Protein AF-G4D5T5-F1 (afdb_monomer_lite)

InterPro domains:
  IPR003849 Preprotein translocase YajC [PF02699] (1-48)
  IPR003849 Preprotein translocase YajC [SM01323] (1-51)

Structure (mmCIF, N/CA/C/O backbone):
data_AF-G4D5T5-F1
#
_entry.id   AF-G4D5T5-F1
#
loop_
_atom_site.group_PDB
_atom_site.id
_atom_site.type_symbol
_atom_site.label_atom_id
_atom_site.label_alt_id
_atom_site.label_comp_id
_atom_site.label_asym_id
_atom_site.label_entity_id
_atom_site.label_seq_id
_atom_site.pdbx_PDB_ins_code
_atom_site.Cartn_x
_atom_site.Cartn_y
_atom_site.Cartn_z
_atom_site.occupancy
_atom_site.B_iso_or_equiv
_atom_site.auth_seq_id
_atom_site.auth_comp_id
_atom_site.auth_asym_id
_atom_site.auth_atom_id
_atom_site.pdbx_PDB_model_num
ATOM 1 N N . MET A 1 1 ? 9.590 -4.063 -13.919 1.00 47.47 1 MET A N 1
ATOM 2 C CA . MET A 1 1 ? 9.586 -3.905 -12.444 1.00 47.47 1 MET A CA 1
ATOM 3 C C . MET A 1 1 ? 8.279 -3.262 -11.932 1.00 47.47 1 MET A C 1
ATOM 5 O O . MET A 1 1 ? 8.320 -2.433 -11.040 1.00 47.47 1 MET A O 1
ATOM 9 N N . ARG A 1 2 ? 7.104 -3.632 -12.481 1.00 47.88 2 ARG A N 1
ATOM 10 C CA . ARG A 1 2 ? 5.781 -3.028 -12.169 1.00 47.88 2 ARG A CA 1
ATOM 11 C C . ARG A 1 2 ? 4.693 -4.059 -11.789 1.00 47.88 2 ARG A C 1
ATOM 13 O O . ARG A 1 2 ? 3.519 -3.730 -11.823 1.00 47.88 2 ARG A O 1
ATOM 20 N N . ASN A 1 3 ? 5.062 -5.308 -11.472 1.00 45.56 3 ASN A N 1
ATOM 21 C CA . ASN A 1 3 ? 4.119 -6.442 -11.550 1.00 45.56 3 ASN A CA 1
ATOM 22 C C . ASN A 1 3 ? 3.975 -7.328 -10.303 1.00 45.56 3 ASN A C 1
ATOM 24 O O . ASN A 1 3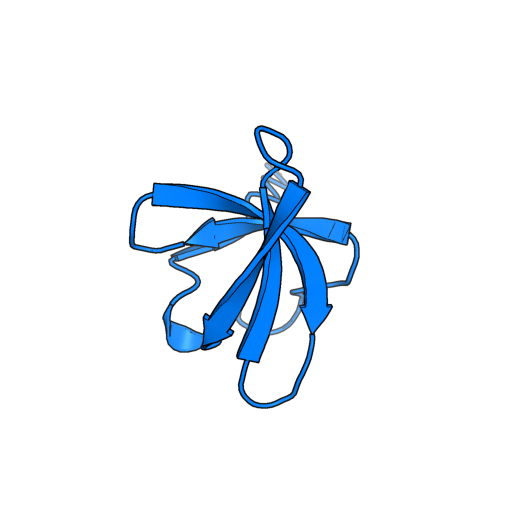 ? 3.383 -8.395 -10.399 1.00 45.56 3 ASN A O 1
ATOM 28 N N . ASN A 1 4 ? 4.496 -6.933 -9.143 1.00 54.09 4 ASN A N 1
ATOM 29 C CA . ASN A 1 4 ? 4.339 -7.732 -7.922 1.00 54.09 4 ASN A CA 1
ATOM 30 C C . ASN A 1 4 ? 3.976 -6.849 -6.729 1.00 54.09 4 ASN A C 1
ATOM 32 O O . ASN A 1 4 ? 4.640 -6.900 -5.710 1.00 54.09 4 ASN A O 1
ATOM 36 N N . ILE A 1 5 ? 2.939 -6.021 -6.861 1.00 65.69 5 ILE A N 1
ATOM 37 C CA . ILE A 1 5 ? 2.221 -5.592 -5.658 1.00 65.69 5 ILE A CA 1
ATOM 38 C C . ILE A 1 5 ? 1.267 -6.735 -5.342 1.00 65.69 5 ILE A C 1
ATOM 40 O O . ILE A 1 5 ? 0.296 -6.946 -6.074 1.00 65.69 5 ILE A O 1
ATOM 44 N N . LYS A 1 6 ? 1.577 -7.509 -4.307 1.00 65.75 6 LYS A N 1
ATOM 45 C CA . LYS A 1 6 ? 0.700 -8.561 -3.802 1.00 65.75 6 LYS A CA 1
ATOM 46 C C . LYS A 1 6 ? 0.012 -8.105 -2.525 1.00 65.75 6 LYS A C 1
ATOM 48 O O . LYS A 1 6 ? 0.471 -7.221 -1.806 1.00 65.75 6 LYS A O 1
ATOM 53 N N . ILE A 1 7 ? -1.132 -8.727 -2.259 1.00 74.25 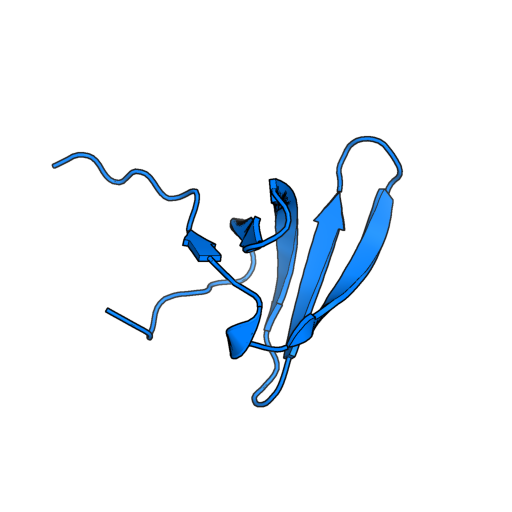7 ILE A N 1
ATOM 54 C CA . ILE A 1 7 ? -1.835 -8.570 -0.988 1.00 74.25 7 ILE A CA 1
ATOM 55 C C . ILE A 1 7 ? -0.889 -9.047 0.118 1.00 74.25 7 ILE A C 1
ATOM 57 O O . ILE A 1 7 ? -0.383 -10.167 0.053 1.00 74.25 7 ILE A O 1
ATOM 61 N N . GLY A 1 8 ? -0.641 -8.188 1.102 1.00 73.38 8 GLY A N 1
ATOM 62 C CA . GLY A 1 8 ? 0.299 -8.430 2.191 1.00 73.38 8 GLY A CA 1
ATOM 63 C C . GLY A 1 8 ? 1.658 -7.745 2.041 1.00 73.38 8 GLY A C 1
ATOM 64 O O . GLY A 1 8 ? 2.390 -7.718 3.030 1.00 73.38 8 GLY A O 1
ATOM 65 N N . ASP A 1 9 ? 1.983 -7.148 0.892 1.00 76.31 9 ASP A N 1
ATOM 66 C CA . ASP A 1 9 ? 3.233 -6.398 0.733 1.00 76.31 9 ASP A CA 1
ATOM 67 C C . ASP A 1 9 ? 3.185 -5.059 1.466 1.00 76.31 9 ASP A C 1
ATOM 69 O O . ASP A 1 9 ? 2.150 -4.395 1.528 1.00 76.31 9 ASP A O 1
ATOM 73 N N . ASP A 1 10 ? 4.326 -4.644 2.002 1.00 79.44 10 ASP A N 1
ATOM 74 C CA . ASP A 1 10 ? 4.501 -3.314 2.566 1.00 79.44 10 ASP A CA 1
ATOM 75 C C . ASP A 1 10 ? 4.934 -2.348 1.454 1.00 79.44 10 ASP A C 1
ATOM 77 O O . ASP A 1 10 ? 5.840 -2.632 0.665 1.00 79.44 10 ASP A O 1
ATOM 81 N N . VAL A 1 11 ? 4.257 -1.208 1.355 1.00 78.62 11 VAL A N 1
ATOM 82 C CA . VAL A 1 11 ? 4.474 -0.212 0.302 1.00 78.62 11 VAL A CA 1
ATOM 83 C C . VAL A 1 11 ? 4.732 1.159 0.887 1.00 78.62 11 VAL A C 1
ATOM 85 O O . VAL A 1 11 ? 4.174 1.532 1.917 1.00 78.62 11 VAL A O 1
ATOM 88 N N . ILE A 1 12 ? 5.574 1.911 0.190 1.00 78.94 12 ILE A N 1
ATOM 89 C CA . ILE A 1 12 ? 5.917 3.293 0.486 1.00 78.94 12 ILE A CA 1
ATOM 90 C C . ILE A 1 12 ? 5.365 4.139 -0.651 1.00 78.94 12 ILE A C 1
ATOM 92 O O . ILE A 1 12 ? 5.701 3.963 -1.826 1.00 78.94 12 ILE A O 1
ATOM 96 N N . THR A 1 13 ? 4.484 5.061 -0.312 1.00 79.81 13 THR A N 1
ATOM 97 C CA . THR A 1 13 ? 3.929 6.005 -1.276 1.00 79.81 13 THR A CA 1
ATOM 98 C C . THR A 1 13 ? 4.939 7.111 -1.548 1.00 79.81 13 THR A C 1
ATOM 100 O O . THR A 1 13 ? 5.846 7.354 -0.752 1.00 79.81 13 THR A O 1
ATOM 103 N N . ILE A 1 14 ? 4.784 7.827 -2.662 1.00 79.38 14 ILE A N 1
ATOM 104 C CA . ILE A 1 14 ? 5.681 8.948 -3.006 1.00 79.38 14 ILE A CA 1
ATOM 105 C C . ILE A 1 14 ? 5.630 10.051 -1.924 1.00 79.38 14 ILE A C 1
ATOM 107 O O . ILE A 1 14 ? 6.598 10.773 -1.718 1.00 79.38 14 ILE A O 1
ATOM 111 N N . GLY A 1 15 ? 4.523 10.137 -1.179 1.00 68.81 15 GLY A N 1
ATOM 112 C CA . GLY A 1 15 ? 4.359 11.041 -0.037 1.00 68.81 15 GLY A CA 1
ATOM 113 C C . GLY A 1 15 ? 4.987 10.557 1.276 1.00 68.81 15 GLY A C 1
ATOM 114 O O . GLY A 1 15 ? 4.741 11.173 2.307 1.00 68.81 15 GLY A O 1
ATOM 115 N N . GLY A 1 16 ? 5.746 9.455 1.276 1.00 74.44 16 GLY A N 1
ATOM 116 C CA . GLY A 1 16 ? 6.398 8.915 2.476 1.00 74.44 16 GLY A CA 1
ATOM 117 C C . GLY A 1 16 ? 5.470 8.142 3.419 1.00 74.44 16 GLY A C 1
ATOM 118 O O . GLY A 1 16 ? 5.866 7.814 4.535 1.00 74.44 16 GLY A O 1
ATOM 119 N N . ILE A 1 17 ? 4.243 7.828 2.993 1.00 78.50 17 ILE A N 1
ATOM 120 C CA . ILE A 1 17 ? 3.307 7.020 3.783 1.00 78.50 17 ILE A CA 1
ATOM 121 C C . ILE A 1 17 ? 3.681 5.551 3.593 1.00 78.50 17 ILE A C 1
ATOM 123 O O . ILE A 1 17 ? 3.734 5.075 2.459 1.00 78.50 17 ILE A O 1
ATOM 127 N N . MET A 1 18 ? 3.920 4.837 4.692 1.00 77.50 18 MET A N 1
ATOM 128 C CA . MET A 1 18 ? 4.182 3.397 4.675 1.00 77.50 18 MET A CA 1
ATOM 129 C C . MET A 1 18 ? 2.970 2.631 5.183 1.00 77.50 18 MET A C 1
ATOM 131 O O . MET A 1 18 ? 2.421 2.976 6.227 1.00 77.50 18 MET A O 1
ATOM 135 N N . GLY A 1 19 ? 2.569 1.580 4.482 1.00 81.31 19 GLY A N 1
ATOM 136 C CA . GLY A 1 19 ? 1.459 0.737 4.912 1.00 81.31 19 GLY A CA 1
ATOM 137 C C . GLY A 1 19 ? 1.450 -0.615 4.221 1.00 81.31 19 GLY A C 1
ATOM 138 O O . GLY A 1 19 ? 2.128 -0.816 3.214 1.00 81.31 19 GLY A O 1
ATOM 139 N N . LYS A 1 20 ? 0.651 -1.535 4.758 1.00 8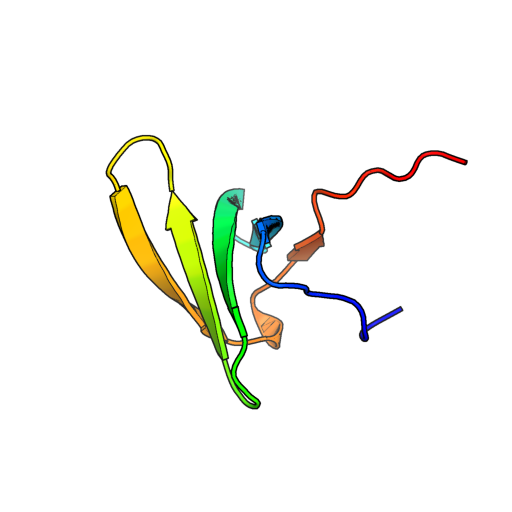3.69 20 LYS A N 1
ATOM 140 C CA . LYS A 1 20 ? 0.480 -2.878 4.207 1.00 83.69 20 LYS A CA 1
ATOM 141 C C . LYS A 1 20 ? -0.655 -2.896 3.195 1.00 83.69 20 LYS A C 1
ATOM 143 O O . LYS A 1 20 ? -1.741 -2.393 3.463 1.00 83.69 20 LYS A O 1
ATOM 148 N N . VAL A 1 21 ? -0.434 -3.508 2.042 1.00 83.38 21 VAL A N 1
ATOM 149 C CA . VAL A 1 21 ? -1.443 -3.662 0.994 1.00 83.38 21 VAL A CA 1
ATOM 150 C C . VAL A 1 21 ? -2.487 -4.679 1.437 1.00 83.38 21 VAL A C 1
ATOM 152 O O . VAL A 1 21 ? -2.184 -5.857 1.625 1.00 83.38 21 VAL A O 1
ATOM 155 N N . LEU A 1 22 ? -3.733 -4.231 1.555 1.00 83.25 22 LEU A N 1
ATOM 156 C CA . LEU A 1 22 ? -4.881 -5.083 1.852 1.00 83.25 22 LEU A CA 1
ATOM 157 C C . LEU A 1 22 ? -5.548 -5.593 0.570 1.00 83.25 22 LEU A C 1
ATOM 159 O O . LEU A 1 22 ? -6.010 -6.729 0.511 1.00 83.25 22 LEU A O 1
ATOM 163 N N . LEU A 1 23 ? -5.612 -4.742 -0.456 1.00 80.50 23 LEU A N 1
ATOM 164 C CA . LEU A 1 23 ? -6.312 -5.010 -1.709 1.00 80.50 23 LEU A CA 1
ATOM 165 C C . LEU A 1 23 ? -5.580 -4.359 -2.879 1.00 80.50 23 LEU A C 1
ATOM 167 O O . LEU A 1 23 ? -5.120 -3.224 -2.794 1.00 80.50 23 LEU A O 1
ATOM 171 N N . VAL A 1 24 ? -5.536 -5.071 -4.000 1.00 80.25 24 VAL A N 1
ATOM 172 C CA . VAL A 1 24 ? -4.996 -4.571 -5.265 1.00 80.25 24 VAL A CA 1
ATOM 173 C C . VAL A 1 24 ? -6.120 -4.620 -6.287 1.00 80.25 24 VAL A C 1
ATOM 175 O O . VAL A 1 24 ? -6.649 -5.691 -6.581 1.00 80.25 24 VAL A O 1
ATOM 178 N N . LYS A 1 25 ? -6.510 -3.456 -6.801 1.00 81.69 25 LYS A N 1
ATOM 179 C CA . LYS A 1 25 ? -7.425 -3.313 -7.935 1.00 81.69 25 LYS A CA 1
ATOM 180 C C . LYS A 1 25 ? -6.628 -2.917 -9.178 1.00 81.69 25 LYS A C 1
ATOM 182 O O . LYS A 1 25 ? -5.409 -2.731 -9.135 1.00 81.69 25 LYS A O 1
ATOM 187 N N . GLU A 1 26 ? -7.301 -2.851 -10.320 1.00 78.38 26 GLU A N 1
ATOM 188 C CA . GLU A 1 26 ? -6.655 -2.492 -11.583 1.00 78.38 26 GLU A CA 1
ATOM 189 C C . GLU A 1 26 ? -6.166 -1.040 -11.589 1.00 78.38 26 GLU A C 1
ATOM 191 O O . GLU A 1 26 ? -5.028 -0.803 -11.994 1.00 78.38 26 GLU A O 1
ATOM 196 N N . ASP A 1 27 ? -6.941 -0.122 -11.010 1.00 82.62 27 ASP A N 1
ATOM 197 C CA . ASP A 1 27 ? -6.628 1.313 -11.002 1.00 82.62 27 ASP A CA 1
ATOM 198 C C . ASP A 1 27 ? -5.931 1.787 -9.714 1.00 82.62 27 ASP A C 1
ATOM 200 O O . ASP A 1 27 ? -5.027 2.630 -9.743 1.00 82.62 27 ASP A O 1
ATOM 204 N N . TYR A 1 28 ? -6.306 1.214 -8.569 1.00 83.12 28 TYR A N 1
ATOM 205 C CA . TYR A 1 28 ? -5.842 1.641 -7.248 1.00 83.12 28 TYR A CA 1
ATOM 206 C C . TYR A 1 28 ? -5.509 0.459 -6.331 1.00 83.12 28 TYR A C 1
ATOM 208 O O . TYR A 1 28 ? -5.859 -0.692 -6.591 1.00 83.12 28 TYR A O 1
ATOM 216 N N . VAL A 1 29 ? -4.799 0.741 -5.247 1.00 83.19 29 VAL A N 1
ATOM 217 C CA . VAL A 1 29 ? -4.473 -0.197 -4.175 1.00 83.19 29 VAL A CA 1
ATOM 218 C C . VAL A 1 29 ? -5.010 0.348 -2.863 1.00 83.19 29 VAL A C 1
ATOM 220 O O . VAL A 1 29 ? -5.019 1.556 -2.647 1.00 83.19 29 VAL A O 1
ATOM 223 N N . VAL A 1 30 ? -5.445 -0.543 -1.983 1.00 85.44 30 VAL A N 1
ATOM 224 C CA . VAL A 1 30 ? -5.853 -0.189 -0.626 1.00 85.44 30 VAL A CA 1
ATOM 225 C C . VAL A 1 30 ? -4.716 -0.566 0.297 1.00 85.44 30 VAL A C 1
ATOM 227 O O . VAL A 1 30 ? -4.347 -1.742 0.376 1.00 85.44 30 VAL A O 1
ATOM 230 N N . ILE A 1 31 ? -4.171 0.425 0.990 1.00 85.56 31 ILE A N 1
ATOM 231 C CA . ILE A 1 31 ? -3.121 0.228 1.984 1.00 85.56 31 ILE A CA 1
ATOM 232 C C . ILE A 1 31 ? -3.670 0.517 3.375 1.00 85.56 31 ILE A C 1
ATOM 234 O O . ILE A 1 31 ? -4.527 1.380 3.550 1.00 85.56 31 ILE A O 1
ATOM 238 N N . GLU A 1 32 ? -3.173 -0.201 4.369 1.00 84.12 32 GLU A N 1
ATOM 239 C CA . GLU A 1 32 ? -3.490 0.015 5.771 1.00 84.12 32 GLU A CA 1
ATOM 240 C C . GLU A 1 32 ? -2.234 0.462 6.518 1.00 84.12 32 GLU A C 1
ATOM 242 O O . GLU A 1 32 ? -1.197 -0.205 6.500 1.00 84.12 32 GLU A O 1
ATOM 247 N N . THR A 1 33 ? -2.323 1.614 7.176 1.00 80.19 33 THR A N 1
ATOM 248 C CA . THR A 1 33 ? -1.284 2.128 8.072 1.00 80.19 33 THR A CA 1
ATOM 249 C C . THR A 1 33 ? -1.496 1.568 9.479 1.00 80.19 33 THR A C 1
ATOM 251 O O . THR A 1 33 ? -2.490 1.876 10.145 1.00 80.19 33 THR A O 1
ATOM 254 N N . SER A 1 34 ? -0.537 0.777 9.971 1.00 69.06 34 SER A N 1
ATOM 255 C CA . SER A 1 34 ? -0.620 0.093 11.274 1.00 69.06 34 SER A CA 1
ATOM 256 C C . SER A 1 34 ? -0.822 1.031 12.470 1.00 69.06 34 SER A C 1
ATOM 258 O O . SER A 1 34 ? -1.404 0.621 13.470 1.00 69.06 34 SER A O 1
ATOM 260 N N . SER A 1 35 ? -0.403 2.295 12.378 1.00 66.19 35 SER A N 1
ATOM 261 C CA . SER A 1 35 ? -0.540 3.259 13.479 1.00 66.19 35 SER A CA 1
ATOM 262 C C . SER A 1 35 ? -1.986 3.680 13.756 1.00 66.19 35 SER A C 1
ATOM 264 O O . SER A 1 35 ? -2.271 4.203 14.830 1.00 66.19 35 SER A O 1
ATOM 266 N N . THR A 1 36 ? -2.906 3.499 12.804 1.00 69.06 36 THR A N 1
ATOM 267 C CA . THR A 1 36 ? -4.277 4.031 12.936 1.00 69.06 36 THR A CA 1
ATOM 268 C C . THR A 1 36 ? -5.349 3.109 12.345 1.00 69.06 36 THR A C 1
ATOM 270 O O . THR A 1 36 ? -6.528 3.438 12.408 1.00 69.06 36 THR A O 1
ATOM 273 N N . LYS A 1 37 ? -4.971 1.944 11.786 1.00 69.75 37 LYS A N 1
ATOM 274 C CA . LYS A 1 37 ? -5.868 1.051 11.015 1.00 69.75 37 LYS A CA 1
ATOM 275 C C . LYS A 1 37 ? -6.651 1.794 9.922 1.00 69.75 37 LYS A C 1
ATOM 277 O O . LYS A 1 37 ? -7.746 1.391 9.531 1.00 69.75 37 LYS A O 1
ATOM 282 N N . THR A 1 38 ? -6.105 2.910 9.446 1.00 75.88 38 THR A N 1
ATOM 283 C CA . THR A 1 38 ? -6.741 3.722 8.416 1.00 75.88 38 THR A CA 1
ATOM 284 C C . THR A 1 38 ? -6.477 3.069 7.074 1.00 75.88 38 THR A C 1
ATOM 286 O O . THR A 1 38 ? -5.329 2.796 6.722 1.00 75.88 38 THR A O 1
ATOM 289 N N . ARG A 1 39 ? -7.553 2.825 6.328 1.00 82.94 39 ARG A N 1
ATOM 290 C CA . ARG A 1 39 ? -7.498 2.327 4.956 1.00 82.94 39 ARG A CA 1
ATOM 291 C C . ARG A 1 39 ? -7.378 3.517 4.019 1.00 82.94 39 ARG A C 1
ATOM 293 O O . ARG A 1 39 ? -8.194 4.433 4.084 1.00 82.94 39 ARG A O 1
ATOM 300 N N . LEU A 1 40 ? -6.347 3.509 3.190 1.00 81.50 40 LEU A N 1
ATOM 301 C CA . LEU A 1 40 ? -6.050 4.557 2.226 1.00 81.50 40 LEU A CA 1
ATOM 302 C C . LEU A 1 40 ? -6.081 3.957 0.828 1.00 81.50 40 LEU A C 1
ATOM 304 O O . LEU A 1 40 ? -5.322 3.035 0.523 1.00 81.50 40 LEU A O 1
ATOM 308 N N . ASP A 1 41 ? -6.940 4.519 -0.013 1.00 84.31 41 ASP A N 1
ATOM 309 C CA . ASP A 1 41 ? -7.020 4.168 -1.422 1.00 84.31 41 ASP A CA 1
ATOM 310 C C . ASP A 1 41 ? -6.018 5.027 -2.187 1.00 84.31 41 ASP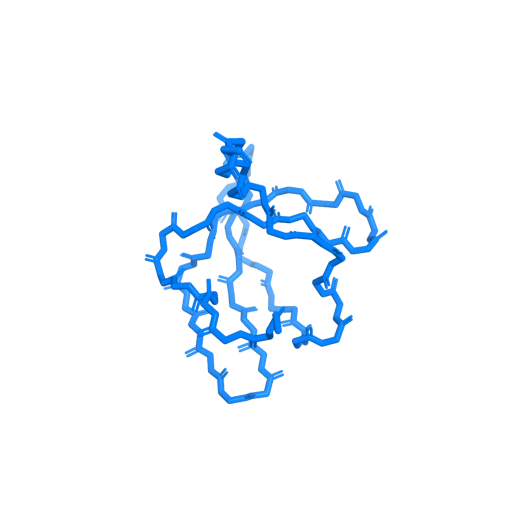 A C 1
ATOM 312 O O . ASP A 1 41 ? -6.111 6.256 -2.225 1.00 84.31 41 ASP A O 1
ATOM 316 N N . ILE A 1 42 ? -5.019 4.377 -2.772 1.00 80.50 42 ILE A N 1
ATOM 317 C CA . ILE A 1 42 ? -3.917 5.034 -3.464 1.00 80.50 42 ILE A CA 1
ATOM 318 C C . ILE A 1 42 ? -3.872 4.525 -4.887 1.00 80.50 42 ILE A C 1
ATOM 320 O O . ILE A 1 42 ? -3.820 3.327 -5.149 1.00 80.50 42 ILE A O 1
ATOM 324 N N . MET A 1 43 ? -3.884 5.452 -5.834 1.00 82.12 43 MET A N 1
ATOM 325 C CA . MET A 1 43 ? -3.724 5.116 -7.242 1.00 82.12 43 MET A CA 1
ATOM 326 C C . MET A 1 43 ? -2.381 4.421 -7.469 1.00 82.12 43 MET A C 1
ATOM 328 O O . MET A 1 43 ? -1.384 4.782 -6.845 1.00 82.12 43 MET A O 1
ATOM 332 N N . LYS A 1 44 ? -2.311 3.474 -8.408 1.00 74.75 44 LYS A N 1
ATOM 333 C CA . LYS A 1 44 ? -1.062 2.737 -8.683 1.00 74.75 44 LYS A CA 1
ATOM 334 C C . LYS A 1 44 ? 0.143 3.634 -8.986 1.00 74.75 44 LYS A C 1
ATOM 336 O O . LYS A 1 44 ? 1.271 3.247 -8.697 1.00 74.75 44 LYS A O 1
ATOM 341 N N . TRP A 1 45 ? -0.081 4.827 -9.540 1.00 77.56 45 TRP A N 1
ATOM 342 C CA . TRP A 1 45 ? 0.980 5.804 -9.801 1.00 77.56 45 TRP A CA 1
ATOM 343 C C . TRP A 1 45 ? 1.534 6.461 -8.530 1.00 77.56 45 TRP A C 1
ATOM 345 O O . TRP A 1 45 ? 2.654 6.951 -8.551 1.00 77.56 45 TRP A O 1
ATOM 355 N N . GLY A 1 46 ? 0.773 6.473 -7.434 1.00 71.00 46 GLY A N 1
ATOM 356 C CA . GLY A 1 46 ? 1.163 7.064 -6.151 1.00 71.00 46 GLY A CA 1
ATOM 357 C C . GLY A 1 46 ? 2.073 6.172 -5.302 1.00 71.00 46 GLY A C 1
ATOM 358 O O . GLY A 1 46 ? 2.496 6.578 -4.217 1.00 71.00 46 GLY A O 1
ATOM 359 N N . ILE A 1 47 ? 2.379 4.961 -5.774 1.00 76.94 47 ILE A N 1
ATOM 360 C CA . ILE A 1 47 ? 3.266 4.013 -5.101 1.00 76.94 47 ILE A CA 1
ATOM 361 C C . ILE A 1 47 ? 4.698 4.330 -5.528 1.00 76.94 47 ILE A C 1
ATOM 363 O O . ILE A 1 47 ? 5.072 4.122 -6.680 1.00 76.94 47 ILE A O 1
ATOM 367 N N . GLY A 1 48 ? 5.483 4.873 -4.597 1.00 68.81 48 GLY A N 1
ATOM 368 C CA . GLY A 1 48 ? 6.850 5.319 -4.860 1.00 68.81 48 G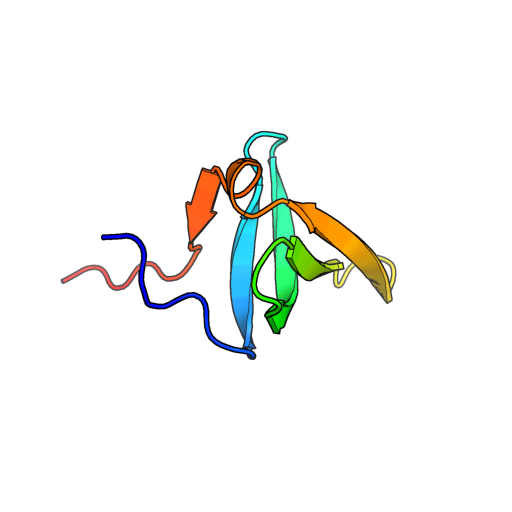LY A CA 1
ATOM 369 C C . GLY A 1 48 ? 7.864 4.186 -4.769 1.00 68.81 48 GLY A C 1
ATOM 370 O O . GLY A 1 48 ? 8.800 4.133 -5.560 1.00 68.81 48 GLY A O 1
ATOM 371 N N . SER A 1 49 ? 7.667 3.258 -3.833 1.00 67.88 49 SER A N 1
ATOM 372 C CA . SER A 1 49 ? 8.513 2.078 -3.689 1.00 67.88 49 SER A CA 1
ATOM 373 C C . SER A 1 49 ? 7.759 0.937 -3.012 1.00 67.88 49 SER A C 1
ATOM 375 O O . SER A 1 49 ? 6.921 1.155 -2.138 1.00 67.88 49 SER A O 1
ATOM 377 N N . LEU A 1 50 ? 8.067 -0.297 -3.394 1.00 66.25 50 LEU A N 1
ATOM 378 C CA . LEU A 1 50 ? 7.696 -1.466 -2.603 1.00 66.25 50 LEU A CA 1
ATOM 379 C C . LEU A 1 50 ? 8.722 -1.566 -1.467 1.00 66.25 50 LEU A C 1
ATOM 381 O O . LEU A 1 50 ? 9.914 -1.673 -1.739 1.00 66.25 50 LEU A O 1
ATOM 385 N N . ALA A 1 51 ? 8.286 -1.584 -0.204 1.00 63.06 51 ALA A N 1
ATOM 386 C CA . ALA A 1 51 ? 9.162 -1.883 0.936 1.00 63.06 51 ALA A CA 1
ATOM 387 C C . ALA A 1 51 ? 9.564 -3.372 0.987 1.00 63.06 51 ALA A C 1
ATOM 389 O O . ALA A 1 51 ? 10.110 -3.837 1.985 1.00 63.06 51 ALA A O 1
ATOM 390 N N . SER A 1 52 ? 9.330 -4.131 -0.091 1.00 47.22 52 SER A N 1
ATOM 391 C CA . SER A 1 52 ? 9.975 -5.420 -0.303 1.00 47.22 52 SER A CA 1
ATOM 392 C C . SER A 1 52 ? 11.403 -5.176 -0.769 1.00 47.22 52 SER A C 1
ATOM 394 O O . SER A 1 52 ? 11.744 -5.237 -1.951 1.00 47.22 52 SER A O 1
ATOM 396 N N . ASN A 1 53 ? 12.248 -4.879 0.210 1.00 44.03 53 ASN A N 1
ATOM 397 C CA . ASN A 1 53 ? 13.677 -5.039 0.085 1.00 44.03 53 ASN A CA 1
ATOM 398 C C . ASN A 1 53 ? 13.962 -6.551 0.035 1.00 44.03 53 ASN A C 1
ATOM 400 O O . ASN A 1 53 ? 14.344 -7.158 1.031 1.00 44.03 53 ASN A O 1
ATOM 404 N N . LYS A 1 54 ? 13.754 -7.183 -1.126 1.00 37.81 54 LYS A N 1
ATOM 405 C CA . LYS A 1 54 ? 14.619 -8.304 -1.494 1.00 37.81 54 LYS A CA 1
ATOM 406 C C . LYS A 1 54 ? 15.933 -7.682 -1.948 1.00 37.81 54 LYS A C 1
ATOM 408 O O . LYS A 1 54 ? 16.142 -7.440 -3.132 1.00 37.81 54 LYS A O 1
ATOM 413 N N . ALA A 1 55 ? 16.754 -7.356 -0.954 1.00 35.88 55 ALA 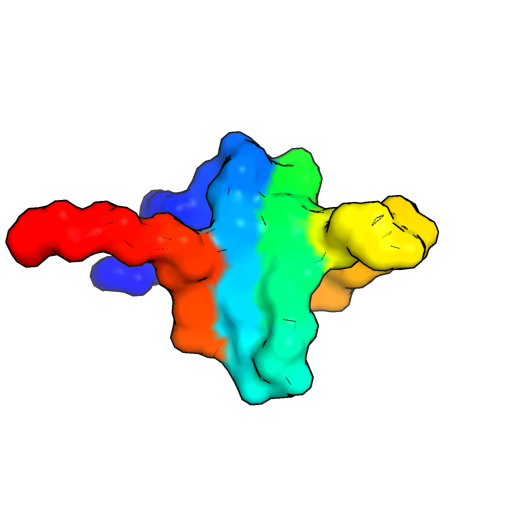A N 1
ATOM 414 C CA . ALA A 1 55 ? 18.187 -7.320 -1.134 1.00 35.88 55 ALA A CA 1
ATOM 415 C C . ALA A 1 55 ? 18.601 -8.736 -1.549 1.00 35.88 55 ALA A C 1
ATOM 417 O O . ALA A 1 55 ? 18.555 -9.663 -0.740 1.00 35.88 55 ALA A O 1
ATOM 418 N N . GLU A 1 56 ? 18.910 -8.888 -2.827 1.00 33.09 56 GLU A N 1
ATOM 419 C CA . GLU A 1 56 ? 19.847 -9.883 -3.337 1.00 33.09 56 GLU A CA 1
ATOM 420 C C . GLU A 1 56 ? 20.847 -9.135 -4.217 1.00 33.09 56 GLU A C 1
ATOM 422 O O . GLU A 1 56 ? 20.392 -8.287 -5.023 1.00 33.09 56 GLU A O 1
#

Sequence (56 aa):
MRNNIKIGDDVITIGGIMGKVLLVKEDYVVIETSSTKTRLDIMKWGIGSLASNKAE

Secondary structure (DSSP, 8-state):
------TT-EEEETTS-EEEEEEE-SSEEEEEETTTTEEEEEEGGGEEEES-----

Foldseek 3Di:
DLPDPDQQWWFAFPVRQIFGFHDDDPFWTWGARPVPRDTDTGGSVRTPDTPPPPPD

Radius of gyration: 10.42 Å; chains: 1; bounding box: 27×21×26 Å

Organism: NCBI:txid997350

pLDDT: mean 71.57, std 13.72, range [33.09, 85.56]